Protein AF-A0A9W9ZRU4-F1 (afdb_monomer_lite)

pLDDT: mean 76.17, std 22.7, range [24.12, 96.88]

InterPro domains:
  IPR000421 Coagulation factor 5/8, C-terminal domain [PF00754] (48-131)
  IPR000421 Coagulation factor 5/8, C-terminal domain [PS50022] (30-138)
  IPR008979 Galactose-binding-like domain superfamily [SSF49785] (34-132)

Foldseek 3Di:
DDQQFWKKKKWDFDDDDDDDDDDDDDDDDPPDDDLCLAVCPQPLVQKDKPAFCDPLQGRNLCRPPQPDDPSRWNHHDGNDPDPPIIMMGGSSDDDDDPDDDGDATPPDPGGGHKTWMWIDRNVPDIDTDDDPNHGDID

Radius of gyration: 16.08 Å; chains: 1; bounding box: 38×48×45 Å

Structure (mmCIF, N/CA/C/O backbone):
data_AF-A0A9W9ZRU4-F1
#
_entry.id   AF-A0A9W9ZRU4-F1
#
loop_
_atom_site.group_PDB
_atom_site.id
_atom_site.type_symbol
_atom_site.label_atom_id
_atom_site.label_alt_id
_atom_site.label_comp_id
_atom_site.label_asym_id
_atom_site.label_entity_id
_atom_site.label_seq_id
_atom_site.pdbx_PDB_ins_code
_atom_site.Cartn_x
_atom_site.Cartn_y
_atom_site.Cartn_z
_atom_site.occupancy
_atom_site.B_iso_or_equiv
_atom_site.auth_seq_id
_atom_site.auth_comp_id
_atom_sit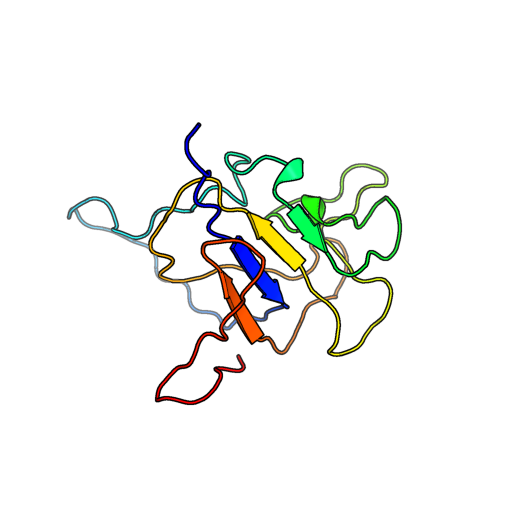e.auth_asym_id
_atom_site.auth_atom_id
_atom_site.pdbx_PDB_model_num
ATOM 1 N N . MET A 1 1 ? -25.263 17.864 5.191 1.00 31.12 1 MET A N 1
ATOM 2 C CA . MET A 1 1 ? -24.059 17.421 4.451 1.00 31.12 1 MET A CA 1
ATOM 3 C C . MET A 1 1 ? -23.265 16.503 5.380 1.00 31.12 1 MET A C 1
ATOM 5 O O . MET A 1 1 ? -22.707 16.985 6.352 1.00 31.12 1 MET A O 1
ATOM 9 N N . VAL A 1 2 ? -23.346 15.179 5.206 1.00 27.00 2 VAL A N 1
ATOM 10 C CA . VAL A 1 2 ? -22.783 14.201 6.165 1.00 27.00 2 VAL A CA 1
ATOM 11 C C . VAL A 1 2 ? -21.309 13.935 5.828 1.00 27.00 2 VAL A C 1
ATOM 13 O O . VAL A 1 2 ? -21.025 13.607 4.672 1.00 27.00 2 VAL A O 1
ATOM 16 N N . PRO A 1 3 ? -20.361 14.040 6.778 1.00 29.84 3 PRO A N 1
ATOM 17 C CA . PRO A 1 3 ? -18.969 13.695 6.518 1.00 29.84 3 PRO A CA 1
ATOM 18 C C . PRO A 1 3 ? -18.858 12.177 6.324 1.00 29.84 3 PRO A C 1
ATOM 20 O O . PRO A 1 3 ? -19.138 11.391 7.231 1.00 29.84 3 PRO A O 1
ATOM 23 N N . ARG A 1 4 ? -18.482 11.753 5.111 1.00 29.67 4 ARG A N 1
ATOM 24 C CA . ARG A 1 4 ? -18.282 10.338 4.772 1.00 29.67 4 ARG A CA 1
ATOM 25 C C . ARG A 1 4 ? -17.166 9.767 5.647 1.00 29.67 4 ARG A C 1
ATOM 27 O O . ARG A 1 4 ? -16.018 10.194 5.565 1.00 29.67 4 ARG A O 1
ATOM 34 N N . SER A 1 5 ? -17.517 8.799 6.482 1.00 28.73 5 SER A N 1
ATOM 35 C CA . SER A 1 5 ? -16.597 8.058 7.342 1.00 28.73 5 SER A CA 1
ATOM 36 C C . SER A 1 5 ? -15.718 7.150 6.473 1.00 28.73 5 SER A C 1
ATOM 38 O O . SER A 1 5 ? -16.116 6.043 6.116 1.00 28.73 5 SER A O 1
ATOM 40 N N . GLN A 1 6 ? -14.546 7.638 6.070 1.00 31.95 6 GLN A N 1
ATOM 41 C CA . GLN A 1 6 ? -13.581 6.872 5.281 1.00 31.95 6 GLN A CA 1
ATOM 42 C C . GLN A 1 6 ? -12.735 5.999 6.210 1.00 31.95 6 GLN A C 1
ATOM 44 O O . GLN A 1 6 ? -11.758 6.462 6.803 1.00 31.95 6 GLN A O 1
ATOM 49 N N . CYS A 1 7 ? -13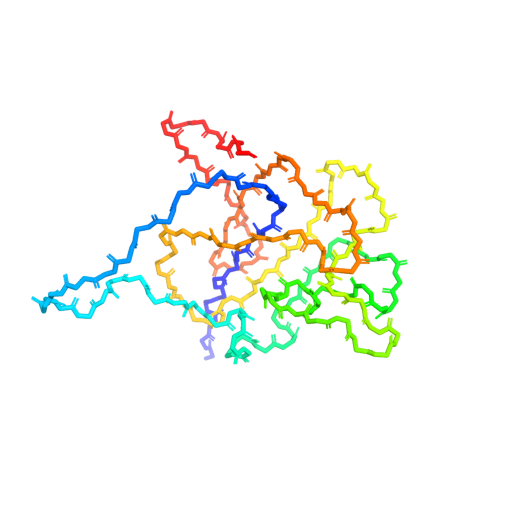.088 4.719 6.337 1.00 24.12 7 CYS A N 1
ATOM 50 C CA . CYS A 1 7 ? -12.149 3.751 6.890 1.00 24.12 7 CYS A CA 1
ATOM 51 C C . CYS A 1 7 ? -11.021 3.517 5.872 1.00 24.12 7 CYS A C 1
ATOM 53 O O . CYS A 1 7 ? -11.264 3.032 4.772 1.00 24.12 7 CYS A O 1
ATOM 55 N N . LYS A 1 8 ? -9.786 3.861 6.244 1.00 32.53 8 LYS A N 1
ATOM 56 C CA . LYS A 1 8 ? -8.574 3.661 5.439 1.00 32.53 8 LYS A CA 1
ATOM 57 C C . LYS A 1 8 ? -7.699 2.606 6.113 1.00 32.53 8 LYS A C 1
ATOM 59 O O . LYS A 1 8 ? -7.409 2.721 7.306 1.00 32.53 8 LYS A O 1
ATOM 64 N N . LEU A 1 9 ? -7.304 1.583 5.360 1.00 30.81 9 LEU A N 1
ATOM 65 C CA . LEU A 1 9 ? -6.383 0.529 5.777 1.00 30.81 9 LEU A CA 1
ATOM 66 C C . LEU A 1 9 ? -5.063 0.727 5.030 1.00 30.81 9 LEU A C 1
ATOM 68 O O . LEU A 1 9 ? -5.028 0.716 3.805 1.00 30.81 9 LEU A O 1
ATOM 72 N N . GLU A 1 10 ? -3.975 0.928 5.758 1.00 33.97 10 GLU A N 1
ATOM 73 C CA . GLU A 1 10 ? -2.647 1.104 5.178 1.00 33.97 10 GLU A CA 1
ATOM 74 C C . GLU A 1 10 ? -1.891 -0.227 5.277 1.00 33.97 10 GLU A C 1
ATOM 76 O O . GLU A 1 10 ? -1.598 -0.710 6.373 1.00 33.97 10 GLU A O 1
ATOM 81 N N . ILE A 1 11 ? -1.633 -0.856 4.128 1.00 36.22 11 ILE A N 1
ATOM 82 C CA . ILE A 1 11 ? -0.918 -2.129 4.023 1.00 36.22 11 ILE A CA 1
ATOM 83 C C . ILE A 1 11 ? 0.515 -1.815 3.624 1.00 36.22 11 ILE A C 1
ATOM 85 O O . ILE A 1 11 ? 0.825 -1.633 2.452 1.00 36.22 11 ILE A O 1
ATOM 89 N N . ARG A 1 12 ? 1.424 -1.779 4.593 1.00 37.09 12 ARG A N 1
ATOM 90 C CA . ARG A 1 12 ? 2.853 -1.731 4.296 1.00 37.09 12 ARG A CA 1
ATOM 91 C C . ARG A 1 12 ? 3.426 -3.137 4.438 1.00 37.09 12 ARG A C 1
ATOM 93 O O . ARG A 1 12 ? 3.976 -3.377 5.496 1.00 37.09 12 ARG A O 1
ATOM 100 N N . SER A 1 13 ? 3.288 -3.978 3.387 1.00 34.53 13 SER A N 1
ATOM 101 C CA . SER A 1 13 ? 4.218 -5.072 2.969 1.00 34.53 13 SER A CA 1
ATOM 102 C C . SER A 1 13 ? 4.021 -6.518 3.627 1.00 34.53 13 SER A C 1
ATOM 104 O O . SER A 1 13 ? 3.383 -6.535 4.651 1.00 34.53 13 SER A O 1
ATOM 106 N N . ILE A 1 14 ? 4.377 -7.729 3.066 1.00 39.94 14 ILE A N 1
ATOM 107 C CA . ILE A 1 14 ? 4.216 -9.161 3.603 1.00 39.94 14 ILE A CA 1
ATOM 108 C C . ILE A 1 14 ? 5.088 -10.338 3.059 1.00 39.94 14 ILE A C 1
ATOM 110 O O . ILE A 1 14 ? 5.304 -10.342 1.847 1.00 39.94 14 ILE A O 1
ATOM 114 N N . GLU A 1 15 ? 5.287 -11.428 3.879 1.00 32.34 15 GLU A N 1
ATOM 115 C CA . GLU A 1 15 ? 5.428 -12.881 3.471 1.00 32.34 15 GLU A CA 1
ATOM 116 C C . GLU A 1 15 ? 4.696 -14.027 4.295 1.00 32.34 15 GLU A C 1
ATOM 118 O O . GLU A 1 15 ? 4.106 -13.785 5.358 1.00 32.34 15 GLU A O 1
ATOM 123 N N . ILE A 1 16 ? 4.695 -15.285 3.761 1.00 32.78 16 ILE A N 1
ATOM 124 C CA . ILE A 1 16 ? 3.818 -16.487 4.003 1.00 32.78 16 ILE A CA 1
ATOM 125 C C . ILE A 1 16 ? 4.586 -17.748 4.506 1.00 32.78 16 ILE A C 1
ATOM 127 O O . ILE A 1 16 ? 5.730 -17.953 4.127 1.00 32.78 16 ILE A O 1
ATOM 131 N N . GLY A 1 17 ? 3.919 -18.647 5.260 1.00 30.30 17 GLY A N 1
ATOM 132 C CA . GLY A 1 17 ? 4.314 -20.057 5.484 1.00 30.30 17 GLY A CA 1
ATOM 133 C C . GLY A 1 17 ? 3.177 -21.038 5.121 1.00 30.30 17 GLY A C 1
ATOM 134 O O . GLY A 1 17 ? 2.005 -20.706 5.300 1.00 30.30 17 GLY A O 1
ATOM 135 N N . GLN A 1 18 ? 3.520 -22.200 4.555 1.00 37.09 18 GLN A N 1
ATOM 136 C CA . GLN A 1 18 ? 2.608 -23.183 3.943 1.00 37.09 18 GLN A CA 1
ATOM 137 C C . GLN A 1 18 ? 1.898 -24.098 4.964 1.00 37.09 18 GLN A C 1
ATOM 139 O O . GLN A 1 18 ? 2.508 -24.496 5.951 1.00 37.09 18 GLN A O 1
ATOM 144 N N . ASN A 1 19 ? 0.638 -24.467 4.686 1.00 35.66 19 ASN A N 1
ATOM 145 C CA . ASN A 1 19 ? 0.097 -25.835 4.807 1.00 35.66 19 ASN A CA 1
ATOM 146 C C . ASN A 1 19 ? -1.330 -25.890 4.227 1.00 35.66 19 ASN A C 1
ATOM 148 O O . ASN A 1 19 ? -2.187 -25.077 4.574 1.00 35.66 19 ASN A O 1
ATOM 152 N N . LEU A 1 20 ? -1.559 -26.834 3.311 1.00 36.16 20 LEU A N 1
ATOM 153 C CA . LEU A 1 20 ? -2.816 -27.053 2.594 1.00 36.16 20 LEU A CA 1
ATOM 154 C C . LEU A 1 20 ? -3.625 -28.142 3.323 1.00 36.16 20 LEU A C 1
ATOM 156 O O . LEU A 1 20 ? -3.105 -29.233 3.534 1.00 36.16 20 LEU A O 1
ATOM 160 N N . ILE A 1 21 ? -4.885 -27.879 3.682 1.00 34.59 21 ILE A N 1
ATOM 161 C CA . ILE A 1 21 ? -5.860 -28.915 4.071 1.00 34.59 21 ILE A CA 1
ATOM 162 C C . ILE A 1 21 ? -7.152 -28.634 3.297 1.00 34.59 21 ILE A C 1
ATOM 164 O O . ILE A 1 21 ? -7.691 -27.528 3.368 1.00 34.59 21 ILE A O 1
ATOM 168 N N . THR A 1 22 ? -7.619 -29.615 2.522 1.00 31.23 22 THR A N 1
ATOM 169 C CA . THR A 1 22 ? -8.875 -29.579 1.761 1.00 31.23 22 THR A CA 1
ATOM 170 C C . THR A 1 22 ? -10.092 -29.875 2.647 1.00 31.23 22 THR A C 1
ATOM 172 O O . THR A 1 22 ? -10.037 -30.654 3.594 1.00 31.23 22 THR A O 1
ATOM 175 N N . TYR A 1 23 ? -11.190 -29.192 2.322 1.00 41.12 23 TYR A N 1
ATOM 176 C CA . TYR A 1 23 ? -12.441 -29.055 3.072 1.00 41.12 23 TYR A CA 1
ATOM 177 C C . TYR A 1 23 ? -13.399 -30.242 2.909 1.00 41.12 23 TYR A C 1
ATOM 179 O O . TYR A 1 23 ? -13.532 -30.733 1.795 1.00 41.12 23 TYR A O 1
ATOM 187 N N . THR A 1 24 ? -14.200 -30.551 3.940 1.00 39.03 24 THR A N 1
ATOM 188 C CA . THR A 1 24 ? -15.647 -30.836 3.795 1.00 39.03 24 THR A CA 1
ATOM 189 C C . THR A 1 24 ? -16.423 -30.507 5.085 1.00 39.03 24 THR A C 1
ATOM 191 O O . THR A 1 24 ? -15.853 -30.459 6.171 1.00 39.03 24 THR A O 1
ATOM 194 N N . CYS A 1 25 ? -17.743 -30.357 4.918 1.00 31.59 25 CYS A N 1
ATOM 195 C CA . CYS A 1 25 ? -18.831 -30.442 5.901 1.00 31.59 25 CYS A CA 1
ATOM 196 C C . CYS A 1 25 ? -19.509 -29.117 6.318 1.00 31.59 25 CYS A C 1
ATOM 198 O O . CYS A 1 25 ? -18.890 -28.145 6.742 1.00 31.59 25 CYS A O 1
ATOM 200 N N . SER A 1 26 ? -20.829 -29.118 6.132 1.00 65.44 26 SER A N 1
ATOM 201 C CA . SER A 1 26 ? -21.833 -28.064 6.312 1.00 65.44 26 SER A CA 1
ATOM 202 C C . SER A 1 26 ? -21.784 -27.360 7.672 1.00 65.44 26 SER A C 1
ATOM 204 O O . SER A 1 26 ? -21.964 -28.055 8.661 1.00 65.44 26 SER A O 1
ATOM 206 N N . LEU A 1 27 ? -21.623 -26.022 7.716 1.00 43.09 27 LEU A N 1
ATOM 207 C CA . LEU A 1 27 ? -21.934 -25.078 8.823 1.00 43.09 27 LEU A CA 1
ATOM 208 C C . LEU A 1 27 ? -21.699 -23.605 8.329 1.00 43.09 27 LEU A C 1
ATOM 210 O O . LEU A 1 27 ? -21.134 -23.428 7.250 1.00 43.09 27 LEU A O 1
ATOM 214 N N . PRO A 1 28 ? -22.210 -22.547 9.008 1.00 49.31 28 PRO A N 1
ATOM 215 C CA . PRO A 1 28 ? -22.733 -21.307 8.410 1.00 49.31 28 PRO A CA 1
ATOM 216 C C . PRO A 1 28 ? -21.665 -20.437 7.735 1.00 49.31 28 PRO A C 1
ATOM 218 O O . PRO A 1 28 ? -20.501 -20.461 8.130 1.00 49.31 28 PRO A O 1
ATOM 221 N N . VAL A 1 29 ? -22.101 -19.646 6.742 1.00 49.16 29 VAL A N 1
ATOM 222 C CA . VAL A 1 29 ? -21.314 -18.683 5.942 1.00 49.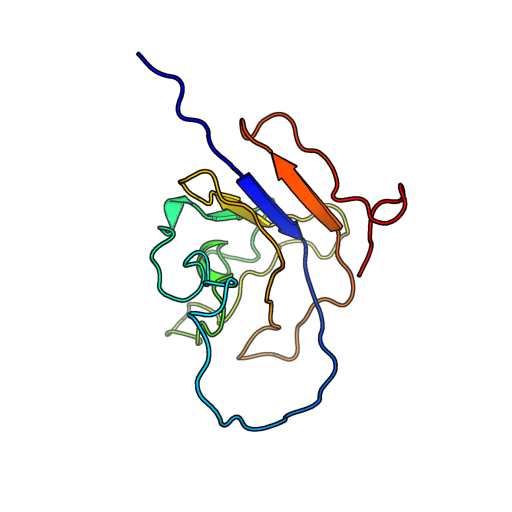16 29 VAL A CA 1
ATOM 223 C C . VAL A 1 29 ? -20.083 -18.181 6.711 1.00 49.16 29 VAL A C 1
ATOM 225 O O . VAL A 1 29 ? -20.248 -17.567 7.771 1.00 49.16 29 VAL A O 1
ATOM 228 N N . PRO A 1 30 ? -18.849 -18.414 6.224 1.00 51.78 30 PRO A N 1
ATOM 229 C CA . PRO A 1 30 ? -17.662 -18.039 6.973 1.00 51.78 30 PRO A CA 1
ATOM 230 C C . PRO A 1 30 ? -17.685 -16.533 7.245 1.00 51.78 30 PRO A C 1
ATOM 232 O O . PRO A 1 30 ? -17.791 -15.714 6.334 1.00 51.78 30 PRO A O 1
ATOM 235 N N . SER A 1 31 ? -17.530 -16.160 8.516 1.00 58.16 31 SER A N 1
ATOM 236 C CA . SER A 1 31 ? -17.509 -14.776 9.025 1.00 58.16 31 SER A CA 1
ATOM 237 C C . SER A 1 31 ? -16.318 -13.934 8.531 1.00 58.16 31 SER A C 1
ATOM 239 O O . SER A 1 31 ? -16.005 -12.879 9.085 1.00 58.16 31 SER A O 1
ATOM 241 N N . ARG A 1 32 ? -15.626 -14.402 7.488 1.00 68.06 32 ARG A N 1
ATOM 242 C CA . ARG A 1 32 ? -14.423 -13.822 6.897 1.00 68.06 32 ARG A CA 1
ATOM 243 C C . ARG A 1 32 ? -14.629 -13.673 5.394 1.00 68.06 32 ARG A C 1
ATOM 245 O O . ARG A 1 32 ? -14.158 -14.485 4.606 1.00 68.06 32 ARG A O 1
ATOM 252 N N . LEU A 1 33 ? -15.350 -12.626 5.011 1.00 83.69 33 LEU A N 1
ATOM 253 C CA . LEU A 1 33 ? -15.526 -12.252 3.611 1.00 83.69 33 LEU A CA 1
ATOM 254 C C . LEU A 1 33 ? -14.395 -11.324 3.165 1.00 83.69 33 LEU A C 1
ATOM 256 O O . LEU A 1 33 ? -14.003 -10.408 3.894 1.00 83.69 33 LEU A O 1
ATOM 260 N N . ALA A 1 34 ? -13.890 -11.539 1.948 1.00 86.50 34 ALA A N 1
ATOM 261 C CA . ALA A 1 34 ? -12.950 -10.616 1.329 1.00 86.50 34 ALA A CA 1
ATOM 262 C C . ALA A 1 34 ? -13.609 -9.238 1.161 1.00 86.50 34 ALA A C 1
ATOM 264 O O . ALA A 1 34 ? -14.759 -9.134 0.728 1.00 86.50 34 ALA A O 1
ATOM 265 N N . LEU A 1 35 ? -12.865 -8.172 1.469 1.00 88.06 35 LEU A N 1
ATOM 266 C CA . LEU A 1 35 ? -13.352 -6.788 1.362 1.00 88.06 35 LEU A CA 1
ATOM 267 C C . LEU A 1 35 ? -13.301 -6.226 -0.067 1.00 88.06 35 LEU A C 1
ATOM 269 O O . LEU A 1 35 ? -13.690 -5.086 -0.287 1.00 88.06 35 LEU A O 1
ATOM 273 N N . GLY A 1 36 ? -12.846 -7.026 -1.033 1.00 90.38 36 GLY A N 1
ATOM 274 C CA . GLY A 1 36 ? -12.941 -6.691 -2.451 1.00 90.38 36 GLY A CA 1
ATOM 275 C C . GLY A 1 36 ? -11.715 -6.024 -3.072 1.00 90.38 36 GLY A C 1
ATOM 276 O O . GLY A 1 36 ? -11.816 -5.295 -4.059 1.00 90.38 36 GLY A O 1
ATOM 277 N N . VAL A 1 37 ? -10.537 -6.261 -2.487 1.00 91.81 37 VAL A N 1
ATOM 278 C CA . VAL A 1 37 ? -9.252 -5.869 -3.088 1.00 91.81 37 VAL A CA 1
ATOM 279 C C . VAL A 1 37 ? -9.005 -6.650 -4.385 1.00 91.81 37 VAL A C 1
ATOM 281 O O . VAL A 1 37 ? -8.672 -6.047 -5.400 1.00 91.81 37 VAL A O 1
ATOM 284 N N . GLU A 1 38 ? -9.190 -7.969 -4.368 1.00 92.38 38 GLU A N 1
ATOM 285 C CA . GLU A 1 38 ? -8.953 -8.858 -5.515 1.00 92.38 38 GLU A CA 1
ATOM 286 C C . GLU A 1 38 ? -10.031 -8.716 -6.600 1.00 92.38 38 GLU A C 1
ATOM 288 O O . GLU A 1 38 ? -9.726 -8.416 -7.752 1.00 92.38 38 GLU A O 1
ATOM 293 N N . ASP A 1 39 ? -11.303 -8.830 -6.210 1.00 91.50 39 ASP A N 1
ATOM 294 C CA . ASP A 1 39 ? -12.465 -8.862 -7.114 1.00 91.50 39 ASP A CA 1
ATOM 295 C C . ASP A 1 39 ? -12.918 -7.489 -7.648 1.00 91.50 39 ASP A C 1
ATOM 297 O O . ASP A 1 39 ? -13.957 -7.377 -8.296 1.00 91.50 39 ASP A O 1
ATOM 301 N N . ARG A 1 40 ? -12.136 -6.434 -7.387 1.00 93.12 40 ARG A N 1
ATOM 302 C CA . ARG A 1 40 ? -12.376 -5.055 -7.845 1.00 93.12 40 ARG A CA 1
ATOM 303 C C . ARG A 1 40 ? -13.599 -4.339 -7.267 1.00 93.12 40 ARG A C 1
ATOM 305 O O . ARG A 1 40 ? -13.895 -3.237 -7.727 1.00 93.12 40 ARG A O 1
ATOM 312 N N . ARG A 1 41 ? -14.253 -4.854 -6.218 1.00 93.00 41 ARG A N 1
ATOM 313 C CA . ARG A 1 41 ? -15.284 -4.075 -5.498 1.00 93.00 41 ARG A CA 1
ATOM 314 C C . ARG A 1 41 ? -14.718 -2.814 -4.838 1.00 93.00 41 ARG A C 1
ATOM 316 O O . ARG A 1 41 ? -15.428 -1.818 -4.733 1.00 93.00 41 ARG A O 1
ATOM 323 N N . ILE A 1 42 ? -13.444 -2.823 -4.436 1.00 91.31 42 ILE A N 1
ATOM 324 C CA . ILE A 1 42 ? -12.718 -1.586 -4.116 1.00 91.31 42 ILE A CA 1
ATOM 325 C C . ILE A 1 42 ? -12.243 -0.969 -5.438 1.00 91.31 42 ILE A C 1
ATOM 327 O O . ILE A 1 42 ? -11.470 -1.627 -6.141 1.00 91.31 42 ILE A O 1
ATOM 331 N N . PRO A 1 43 ? -12.650 0.264 -5.792 1.00 93.31 43 PRO A N 1
ATOM 332 C CA . PRO A 1 43 ? -12.277 0.899 -7.055 1.00 93.31 43 PRO A CA 1
ATOM 333 C C . PRO A 1 43 ? -10.792 1.280 -7.089 1.00 93.31 43 PRO A C 1
ATOM 335 O O . PRO A 1 43 ? -10.165 1.468 -6.050 1.00 93.31 43 PRO A O 1
ATOM 338 N N . ASP A 1 44 ? -10.228 1.454 -8.287 1.00 94.56 44 ASP A N 1
ATOM 339 C CA . ASP A 1 44 ? -8.810 1.819 -8.461 1.00 94.56 44 ASP A CA 1
ATOM 340 C C . ASP A 1 44 ? -8.436 3.130 -7.749 1.00 94.56 44 ASP A C 1
ATOM 342 O O . ASP A 1 44 ? -7.335 3.243 -7.215 1.00 94.56 44 ASP A O 1
ATOM 346 N N . GLY A 1 45 ? -9.364 4.092 -7.680 1.00 94.44 45 GLY A N 1
ATOM 347 C CA . GLY A 1 45 ? -9.178 5.349 -6.944 1.00 94.44 45 GLY A CA 1
ATOM 348 C C . GLY A 1 45 ? -9.094 5.188 -5.421 1.00 94.44 45 GLY A C 1
ATOM 349 O O . GLY A 1 45 ? -8.694 6.121 -4.736 1.00 94.44 45 GLY A O 1
ATOM 350 N N . GLY A 1 46 ? -9.437 4.013 -4.884 1.00 91.81 46 GLY A N 1
ATOM 351 C CA . GLY A 1 46 ? -9.262 3.681 -3.470 1.00 91.81 46 GLY A CA 1
ATOM 352 C C . GLY A 1 46 ? -7.826 3.298 -3.102 1.00 91.81 46 GLY A C 1
ATOM 353 O O . GLY A 1 46 ? -7.548 3.089 -1.927 1.00 91.81 46 GLY A O 1
ATOM 354 N N . PHE A 1 47 ? -6.912 3.198 -4.070 1.00 95.00 47 PHE A N 1
ATOM 355 C CA . PHE A 1 47 ? -5.518 2.829 -3.834 1.00 95.00 47 PHE A CA 1
ATOM 356 C C . PHE A 1 47 ? -4.615 4.059 -3.929 1.00 95.00 47 PHE A C 1
ATOM 358 O O . PHE A 1 47 ? -4.655 4.816 -4.896 1.00 95.00 47 PHE A O 1
ATOM 365 N N . SER A 1 48 ? -3.753 4.249 -2.939 1.00 94.50 48 SER A N 1
ATOM 366 C CA . SER A 1 48 ? -2.747 5.315 -2.902 1.00 94.50 48 SER A CA 1
ATOM 367 C C . SER A 1 48 ? -1.437 4.769 -2.353 1.00 94.50 48 SER A C 1
ATOM 369 O O . SER A 1 48 ? -1.436 3.759 -1.662 1.00 94.50 48 SER A O 1
ATOM 371 N N . ALA A 1 49 ? -0.311 5.404 -2.652 1.00 94.75 49 ALA A N 1
ATOM 372 C CA . ALA A 1 49 ? 0.987 4.985 -2.131 1.00 94.75 49 ALA A CA 1
ATOM 373 C C . ALA A 1 49 ? 1.907 6.188 -1.930 1.00 94.75 49 ALA A C 1
ATOM 375 O O . ALA A 1 49 ? 1.711 7.222 -2.566 1.00 94.75 49 ALA A O 1
ATOM 376 N N . SER A 1 50 ? 2.945 6.031 -1.105 1.00 94.81 50 SER A N 1
ATOM 377 C CA . SER A 1 50 ? 4.018 7.031 -0.974 1.00 94.81 50 SER A CA 1
ATOM 378 C C . SER A 1 50 ? 4.717 7.300 -2.297 1.00 94.81 50 SER A C 1
ATOM 380 O O . SER A 1 50 ? 5.105 8.426 -2.590 1.00 94.81 50 SER A O 1
ATOM 382 N N . SER A 1 51 ? 4.965 6.234 -3.053 1.00 93.69 51 SER A N 1
ATOM 383 C CA . SER A 1 51 ? 5.677 6.266 -4.318 1.00 93.69 51 SER A CA 1
ATOM 384 C C . SER A 1 51 ? 5.395 4.997 -5.115 1.00 93.69 51 SER A C 1
ATOM 386 O O . SER A 1 51 ? 4.870 4.011 -4.591 1.00 93.69 51 SER A O 1
ATOM 388 N N . PHE A 1 52 ? 5.770 5.009 -6.386 1.00 96.50 52 PHE A N 1
ATOM 389 C CA . PHE A 1 52 ? 5.783 3.831 -7.240 1.00 96.50 52 PHE A CA 1
ATOM 390 C C . PHE A 1 52 ? 6.947 3.930 -8.232 1.00 96.50 52 PHE A C 1
ATOM 392 O O . PHE A 1 52 ? 7.327 5.036 -8.619 1.00 96.50 52 PHE A O 1
ATOM 399 N N . TRP A 1 53 ? 7.531 2.789 -8.603 1.00 94.12 53 TRP A N 1
ATOM 400 C CA . TRP A 1 53 ? 8.721 2.702 -9.458 1.00 94.12 53 TRP A CA 1
ATOM 401 C C . TRP A 1 53 ? 8.544 3.445 -10.786 1.00 94.12 53 TRP A C 1
ATOM 403 O O . TRP A 1 53 ? 9.353 4.297 -11.148 1.00 94.12 53 TRP A O 1
ATOM 413 N N . ASP A 1 54 ? 7.443 3.159 -11.476 1.00 96.12 54 ASP A N 1
ATOM 414 C CA . ASP A 1 54 ? 7.001 3.843 -12.685 1.00 96.12 54 ASP A CA 1
ATOM 415 C C . ASP A 1 54 ? 5.474 3.695 -12.847 1.00 96.12 54 ASP A C 1
ATOM 417 O O . ASP A 1 54 ? 4.796 3.041 -12.046 1.00 96.12 54 ASP A O 1
ATOM 421 N N . ARG A 1 55 ? 4.917 4.247 -13.931 1.00 96.88 55 ARG A N 1
ATOM 422 C CA . ARG A 1 55 ? 3.477 4.152 -14.238 1.00 96.88 55 ARG A CA 1
ATOM 423 C C . ARG A 1 55 ? 2.927 2.718 -14.315 1.00 96.88 55 ARG A C 1
ATOM 425 O O . ARG A 1 55 ? 1.715 2.534 -14.233 1.00 96.88 55 ARG A O 1
ATOM 432 N N . ASN A 1 56 ? 3.787 1.717 -14.497 1.00 96.81 56 ASN A N 1
ATOM 433 C CA . ASN A 1 56 ? 3.403 0.316 -14.628 1.00 96.81 56 ASN A CA 1
ATOM 434 C C . ASN A 1 56 ? 3.274 -0.400 -13.275 1.00 96.81 56 ASN A C 1
ATOM 436 O O . ASN A 1 56 ? 2.609 -1.431 -13.221 1.00 96.81 56 ASN A O 1
ATOM 440 N N . HIS A 1 57 ? 3.848 0.171 -12.208 1.00 95.12 57 HIS A N 1
ATOM 441 C CA . HIS A 1 57 ? 3.864 -0.354 -10.834 1.00 95.12 57 HIS A CA 1
ATOM 442 C C . HIS A 1 57 ? 2.960 0.450 -9.888 1.00 95.12 57 HIS A C 1
ATOM 444 O O . HIS A 1 57 ? 3.192 0.489 -8.680 1.00 95.12 57 HIS A O 1
ATOM 450 N N . GLY A 1 58 ? 1.965 1.159 -10.426 1.00 96.69 58 GLY A N 1
ATOM 451 C CA . GLY A 1 58 ? 1.092 2.031 -9.640 1.00 96.69 58 GLY A CA 1
ATOM 452 C C . GLY A 1 58 ? 0.324 1.290 -8.530 1.00 96.69 58 GLY A C 1
ATOM 453 O O . GLY A 1 58 ? 0.161 0.072 -8.587 1.00 96.69 58 GLY A O 1
ATOM 454 N N . PRO A 1 59 ? -0.221 2.008 -7.535 1.00 95.75 59 PRO A N 1
ATOM 455 C CA . PRO A 1 59 ? -0.819 1.417 -6.331 1.00 95.75 59 PRO A CA 1
ATOM 456 C C . PRO A 1 59 ? -2.012 0.491 -6.617 1.00 95.75 59 PRO A C 1
ATOM 458 O O . PRO A 1 59 ? -2.195 -0.514 -5.937 1.00 95.75 59 PRO A O 1
ATOM 461 N N . LYS A 1 60 ? -2.773 0.743 -7.690 1.00 96.00 60 LYS A N 1
ATOM 462 C CA . LYS A 1 60 ? -3.843 -0.155 -8.163 1.00 96.00 60 LYS A CA 1
ATOM 463 C C . LYS A 1 60 ? -3.359 -1.551 -8.575 1.00 96.00 60 LYS A C 1
ATOM 465 O O . LYS A 1 60 ? -4.166 -2.464 -8.726 1.00 96.00 60 LYS A O 1
ATOM 470 N N . ARG A 1 61 ? -2.049 -1.725 -8.780 1.00 95.94 61 ARG A N 1
ATOM 471 C CA . ARG A 1 61 ? -1.417 -3.019 -9.049 1.00 95.94 61 ARG A CA 1
ATOM 472 C C . ARG A 1 61 ? -1.140 -3.819 -7.774 1.00 95.94 61 ARG A C 1
ATOM 474 O O . ARG A 1 61 ? -0.590 -4.900 -7.865 1.00 95.94 61 ARG A O 1
ATOM 481 N N . ALA A 1 62 ? -1.539 -3.334 -6.598 1.00 94.94 62 ALA A N 1
ATOM 482 C CA . ALA A 1 62 ? -1.404 -4.056 -5.333 1.00 94.94 62 ALA A CA 1
ATOM 483 C C . ALA A 1 62 ? -2.528 -5.072 -5.051 1.00 94.94 62 ALA A C 1
ATOM 485 O O . ALA A 1 62 ? -2.612 -5.609 -3.946 1.00 94.94 62 ALA A O 1
ATOM 486 N N . ARG A 1 63 ? -3.437 -5.298 -6.006 1.00 95.25 63 ARG A N 1
ATOM 487 C CA . ARG A 1 63 ? -4.509 -6.285 -5.845 1.00 95.25 63 ARG A CA 1
ATOM 488 C C . ARG A 1 63 ? -3.922 -7.692 -5.778 1.00 95.25 63 ARG A C 1
ATOM 490 O O . ARG A 1 63 ? -2.956 -7.989 -6.475 1.00 95.25 63 ARG A O 1
ATOM 497 N N . LEU A 1 64 ? -4.533 -8.551 -4.966 1.00 92.50 64 LEU A N 1
ATOM 498 C CA . LEU A 1 64 ? -4.160 -9.962 -4.919 1.00 92.50 64 LEU A CA 1
ATOM 499 C C . LEU A 1 64 ? -4.375 -10.604 -6.297 1.00 92.50 64 LEU A C 1
ATOM 501 O O . LEU A 1 64 ? -5.285 -10.207 -7.025 1.00 92.50 64 LEU A O 1
ATOM 505 N N . ASN A 1 65 ? -3.522 -11.566 -6.644 1.00 91.94 65 ASN A N 1
ATOM 506 C CA . ASN A 1 65 ? -3.578 -12.365 -7.868 1.00 91.94 65 ASN A CA 1
ATOM 507 C C . ASN A 1 65 ? -3.616 -11.553 -9.169 1.00 91.94 65 ASN A C 1
ATOM 509 O O . ASN A 1 65 ? -4.114 -12.025 -10.189 1.00 91.94 65 ASN A O 1
ATOM 513 N N . ILE A 1 66 ? -3.078 -10.331 -9.166 1.00 91.75 66 ILE A N 1
ATOM 514 C CA . ILE A 1 66 ? -3.052 -9.499 -10.365 1.00 91.75 66 ILE A CA 1
ATOM 515 C C . ILE A 1 66 ? -1.902 -9.915 -11.301 1.00 91.75 66 ILE A C 1
ATOM 517 O O . ILE A 1 66 ? -0.731 -9.768 -10.952 1.00 91.75 66 ILE A O 1
ATOM 521 N N . PRO A 1 67 ? -2.189 -10.411 -12.518 1.00 92.50 67 PRO A N 1
ATOM 522 C CA . PRO A 1 67 ? -1.141 -10.854 -13.430 1.00 92.50 67 PRO A CA 1
ATOM 523 C C . PRO A 1 67 ? -0.528 -9.667 -14.172 1.00 92.50 67 PRO A C 1
ATOM 525 O O . PRO A 1 67 ? -1.185 -8.636 -14.368 1.00 92.50 67 PRO A O 1
ATOM 528 N N . LYS A 1 68 ? 0.705 -9.823 -14.667 1.00 94.75 68 LYS A N 1
ATOM 529 C CA . LYS A 1 68 ? 1.288 -8.899 -15.654 1.00 94.75 68 LYS A CA 1
ATOM 530 C C . LYS A 1 68 ? 0.362 -8.757 -16.873 1.00 94.75 68 LYS A C 1
ATOM 532 O O . LYS A 1 68 ? -0.144 -9.742 -17.398 1.00 94.75 68 LYS A O 1
ATOM 537 N N . GLN A 1 69 ? 0.149 -7.524 -17.334 1.00 95.62 69 GLN A N 1
ATOM 538 C CA . GLN A 1 69 ? -0.722 -7.191 -18.469 1.00 95.62 69 GLN A CA 1
ATOM 539 C C . GLN A 1 69 ? -0.001 -6.211 -19.398 1.00 95.62 69 GLN A C 1
ATOM 541 O O . GLN A 1 69 ? 0.057 -5.007 -19.139 1.00 95.62 69 GLN A O 1
ATOM 546 N N . GLY A 1 70 ? 0.600 -6.729 -20.472 1.00 95.81 70 GLY A N 1
ATOM 547 C CA . GLY A 1 70 ? 1.465 -5.937 -21.346 1.00 95.81 70 GLY A CA 1
ATOM 548 C C . GLY A 1 70 ? 2.636 -5.335 -20.562 1.00 95.81 70 GLY A C 1
ATOM 549 O O . GLY A 1 70 ? 3.477 -6.070 -20.037 1.00 95.81 70 GLY A O 1
ATOM 550 N N . ARG A 1 71 ? 2.672 -3.998 -20.473 1.00 96.19 71 ARG A N 1
ATOM 551 C CA . ARG A 1 71 ? 3.671 -3.251 -19.687 1.00 96.19 71 ARG A CA 1
ATOM 552 C C . ARG A 1 71 ? 3.337 -3.176 -18.197 1.00 96.19 71 ARG A C 1
ATOM 554 O O . ARG A 1 71 ? 4.253 -2.979 -17.412 1.00 96.19 71 ARG A O 1
ATOM 561 N N . LEU A 1 72 ? 2.068 -3.329 -17.810 1.00 96.50 72 LEU A N 1
ATOM 562 C CA . LEU A 1 72 ? 1.627 -3.261 -16.415 1.00 96.50 72 LEU A CA 1
ATOM 563 C C . LEU A 1 72 ? 2.123 -4.489 -15.650 1.00 96.50 72 LEU A C 1
ATOM 565 O O . LEU A 1 72 ? 1.872 -5.618 -16.070 1.00 96.50 72 LEU A O 1
ATOM 569 N N . THR A 1 73 ? 2.793 -4.284 -14.522 1.00 94.00 73 THR A N 1
ATOM 570 C CA . THR A 1 73 ? 3.459 -5.364 -13.777 1.00 94.00 73 THR A CA 1
ATOM 571 C C . THR A 1 73 ? 2.540 -6.007 -12.752 1.00 94.00 73 THR A C 1
ATOM 573 O O . THR A 1 73 ? 1.538 -5.414 -12.357 1.00 94.00 73 THR A O 1
ATOM 576 N N . GLY A 1 74 ? 2.821 -7.238 -12.327 1.00 92.75 74 GLY A N 1
ATOM 577 C CA . GLY A 1 74 ? 1.948 -8.000 -11.424 1.00 92.75 74 GLY A CA 1
ATOM 578 C C . GLY A 1 74 ? 1.926 -7.526 -9.965 1.00 92.75 74 GLY A C 1
ATOM 579 O O . GLY A 1 74 ? 1.542 -8.300 -9.098 1.00 92.75 74 GLY A O 1
ATOM 580 N N . ALA A 1 75 ? 2.394 -6.310 -9.664 1.00 94.75 75 ALA A N 1
ATOM 581 C CA . ALA A 1 75 ? 2.435 -5.771 -8.308 1.00 94.75 75 ALA A CA 1
ATOM 582 C C . ALA A 1 75 ? 2.555 -4.240 -8.294 1.00 94.75 75 ALA A C 1
ATOM 584 O O . ALA A 1 75 ? 3.009 -3.618 -9.258 1.00 94.75 75 ALA A O 1
ATOM 585 N N . TRP A 1 76 ? 2.221 -3.630 -7.155 1.00 96.31 76 TRP A N 1
ATOM 586 C CA . TRP A 1 76 ? 2.778 -2.328 -6.795 1.00 96.31 76 TRP A CA 1
ATOM 587 C C . TRP A 1 76 ? 4.233 -2.505 -6.349 1.00 96.31 76 TRP A C 1
ATOM 589 O O . TRP A 1 76 ? 4.585 -3.477 -5.680 1.00 96.31 76 TRP A O 1
ATOM 599 N N . SER A 1 77 ? 5.090 -1.552 -6.696 1.00 94.00 77 SER A N 1
ATOM 600 C CA . SER A 1 77 ? 6.461 -1.492 -6.189 1.00 94.00 77 SER A CA 1
ATOM 601 C C . SER A 1 77 ? 6.821 -0.047 -5.922 1.00 94.00 77 SER A C 1
ATOM 603 O O . SER A 1 77 ? 6.667 0.795 -6.806 1.00 94.00 77 SER A O 1
ATOM 605 N N . ALA A 1 78 ? 7.284 0.243 -4.709 1.00 93.38 78 ALA A N 1
ATOM 606 C CA . ALA A 1 78 ? 7.729 1.577 -4.337 1.00 93.38 78 ALA A CA 1
ATOM 607 C C . ALA A 1 78 ? 8.956 2.001 -5.157 1.00 93.38 78 ALA A C 1
ATOM 609 O O . ALA A 1 78 ? 9.730 1.171 -5.628 1.00 93.38 78 ALA A O 1
ATOM 610 N N . ARG A 1 79 ? 9.155 3.313 -5.303 1.00 92.75 79 ARG A N 1
ATOM 611 C CA . ARG A 1 79 ? 10.308 3.854 -6.035 1.00 92.75 79 ARG A CA 1
ATOM 612 C C . ARG A 1 79 ? 11.621 3.679 -5.277 1.00 92.75 79 ARG A C 1
ATOM 614 O O . ARG A 1 79 ? 12.659 3.474 -5.890 1.00 92.75 79 ARG A O 1
ATOM 621 N N . ALA A 1 80 ? 11.568 3.787 -3.952 1.00 86.69 80 ALA A N 1
ATOM 622 C CA . ALA A 1 80 ? 12.718 3.625 -3.073 1.00 86.69 80 ALA A CA 1
ATOM 623 C C . ALA A 1 80 ? 12.531 2.398 -2.178 1.00 86.69 80 ALA A C 1
ATOM 625 O O . ALA A 1 80 ? 11.440 2.175 -1.656 1.00 86.69 80 ALA A O 1
ATOM 626 N N . ASN A 1 81 ? 13.604 1.643 -1.948 1.00 85.62 81 ASN A N 1
ATOM 627 C CA . ASN A 1 81 ? 13.603 0.521 -1.016 1.00 85.62 81 ASN A CA 1
ATOM 628 C C . ASN A 1 81 ? 13.997 1.002 0.389 1.00 85.62 81 ASN A C 1
ATOM 630 O O . ASN A 1 81 ? 15.164 0.963 0.773 1.00 85.62 81 ASN A O 1
ATOM 634 N N . ASN A 1 82 ? 13.032 1.538 1.138 1.00 84.94 82 ASN A N 1
ATOM 635 C CA . ASN A 1 82 ? 13.243 1.971 2.517 1.00 84.94 82 ASN A CA 1
ATOM 636 C C . ASN A 1 82 ? 11.987 1.769 3.378 1.00 84.94 82 ASN A C 1
ATOM 638 O O . ASN A 1 82 ? 10.893 1.501 2.885 1.00 84.94 82 ASN A O 1
ATOM 642 N N . ARG A 1 83 ? 12.137 1.942 4.694 1.00 84.88 83 ARG A N 1
ATOM 643 C CA . ARG A 1 83 ? 11.064 1.705 5.677 1.00 84.88 83 ARG A CA 1
ATOM 644 C C . ARG A 1 83 ? 9.971 2.784 5.692 1.00 84.88 83 ARG A C 1
ATOM 646 O O . ARG A 1 83 ? 8.988 2.637 6.411 1.00 84.88 83 ARG A O 1
ATOM 653 N N . ALA A 1 84 ? 10.125 3.861 4.920 1.00 88.25 84 ALA A N 1
ATOM 654 C CA . ALA A 1 84 ? 9.181 4.977 4.877 1.00 88.25 84 ALA A CA 1
ATOM 655 C C . ALA A 1 84 ? 8.087 4.811 3.803 1.00 88.25 84 ALA A C 1
ATOM 657 O O . ALA A 1 84 ? 7.207 5.669 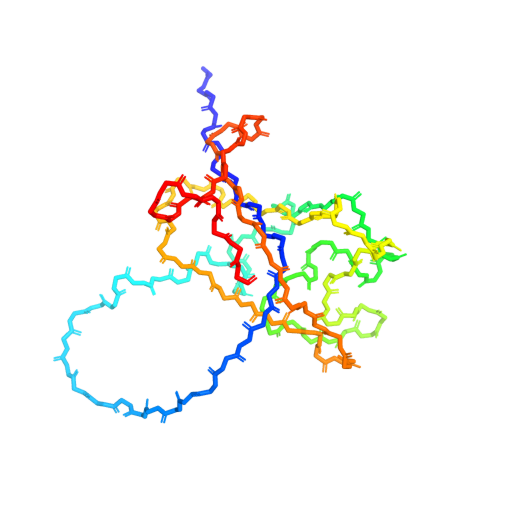3.693 1.00 88.25 84 ALA A O 1
ATOM 658 N N . GLN A 1 85 ? 8.081 3.707 3.044 1.00 92.19 85 GLN A N 1
ATOM 659 C CA . GLN A 1 85 ? 7.119 3.484 1.958 1.00 92.19 85 GLN A CA 1
ATOM 660 C C . GLN A 1 85 ? 5.772 2.940 2.428 1.00 92.19 85 GLN A C 1
ATOM 662 O O . GLN A 1 85 ? 5.734 2.099 3.325 1.00 92.19 85 GLN A O 1
ATOM 667 N N . TRP A 1 86 ? 4.678 3.401 1.817 1.00 94.31 86 TRP A N 1
ATOM 668 C CA . TRP A 1 86 ? 3.328 2.901 2.068 1.00 94.31 86 TRP A CA 1
ATOM 669 C C . TRP A 1 86 ? 2.510 2.601 0.839 1.00 94.31 86 TRP A C 1
ATOM 671 O O . TRP A 1 86 ? 2.652 3.264 -0.182 1.00 94.31 86 TRP A O 1
ATOM 681 N N . LEU A 1 87 ? 1.544 1.708 1.054 1.00 94.88 87 LEU A N 1
ATOM 682 C CA . LEU A 1 87 ? 0.333 1.562 0.274 1.00 94.88 87 LEU A CA 1
ATOM 683 C C . LEU A 1 87 ? -0.885 1.742 1.199 1.00 94.88 87 LEU A C 1
ATOM 685 O O . LEU A 1 87 ? -0.974 1.148 2.271 1.00 94.88 87 LEU A O 1
ATOM 689 N N . LEU A 1 88 ? -1.827 2.567 0.766 1.00 94.12 88 LEU A N 1
ATOM 690 C CA . LEU A 1 88 ? -3.090 2.868 1.421 1.00 94.12 88 LEU A CA 1
ATOM 691 C C . LEU A 1 88 ? -4.240 2.354 0.560 1.00 94.12 88 LEU A C 1
ATOM 693 O O . LEU A 1 88 ? -4.258 2.562 -0.652 1.00 94.12 88 LEU A O 1
ATOM 697 N N . ILE A 1 89 ? -5.207 1.720 1.215 1.00 94.56 89 ILE A N 1
ATOM 698 C CA . ILE A 1 89 ? -6.428 1.192 0.619 1.00 94.56 89 ILE A CA 1
ATOM 699 C C . ILE A 1 89 ? -7.625 1.782 1.372 1.00 94.56 89 ILE A C 1
ATOM 701 O O . ILE A 1 89 ? -7.822 1.534 2.563 1.00 94.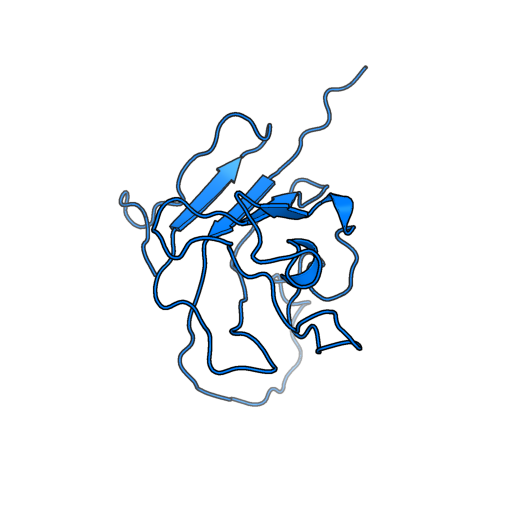56 89 ILE A O 1
ATOM 705 N N . ASP A 1 90 ? -8.433 2.573 0.677 1.00 91.44 90 ASP A N 1
ATOM 706 C CA . ASP A 1 90 ? -9.730 3.034 1.160 1.00 91.44 90 ASP A CA 1
ATOM 707 C C . ASP A 1 90 ? -10.754 1.908 0.985 1.00 91.44 90 ASP A C 1
ATOM 709 O O . ASP A 1 90 ? -11.076 1.506 -0.135 1.00 91.44 90 ASP A O 1
ATOM 713 N N . ILE A 1 91 ? -11.263 1.383 2.102 1.00 83.94 91 ILE A N 1
ATOM 714 C CA . ILE A 1 91 ? -12.227 0.278 2.080 1.00 83.94 91 ILE A CA 1
ATOM 715 C C . ILE A 1 91 ? -13.664 0.743 1.801 1.00 83.94 91 ILE A C 1
ATOM 717 O O . ILE A 1 91 ? -14.568 -0.087 1.800 1.00 83.94 91 ILE A O 1
ATOM 721 N N . THR A 1 92 ? -13.883 2.027 1.474 1.00 77.25 92 THR A N 1
ATOM 722 C CA . THR A 1 92 ? -15.134 2.706 1.052 1.00 77.25 92 THR A CA 1
ATOM 723 C C . THR A 1 92 ? -16.293 2.679 2.048 1.00 77.25 92 THR A C 1
ATOM 725 O O . THR A 1 92 ? -17.054 3.642 2.142 1.00 77.25 92 THR A O 1
ATOM 728 N N . LYS A 1 93 ? -16.433 1.597 2.812 1.00 78.88 93 LYS A N 1
ATOM 729 C CA . LYS A 1 93 ? -17.433 1.374 3.846 1.00 78.88 93 LYS A CA 1
ATOM 730 C C . LYS A 1 93 ? -16.729 0.931 5.128 1.00 78.88 93 LYS A C 1
ATOM 732 O O . LYS A 1 93 ? -15.779 0.146 5.068 1.00 78.88 93 LYS A O 1
ATOM 737 N N . PRO A 1 94 ? -17.189 1.390 6.301 1.00 79.69 94 PRO A N 1
ATOM 738 C CA . PRO A 1 94 ? -16.705 0.869 7.567 1.00 79.69 94 PRO A CA 1
ATOM 739 C C . PRO A 1 94 ? -16.892 -0.648 7.641 1.00 79.69 94 PRO A C 1
ATOM 741 O O . PRO A 1 94 ? -18.003 -1.154 7.501 1.00 79.69 94 PRO A O 1
ATOM 744 N N . ALA A 1 95 ? -15.800 -1.371 7.874 1.00 81.50 95 ALA A N 1
ATOM 745 C CA . ALA A 1 95 ? -15.813 -2.814 8.049 1.00 81.50 95 ALA A CA 1
ATOM 746 C C . ALA A 1 95 ? -14.876 -3.217 9.188 1.00 81.50 95 ALA A C 1
ATOM 748 O O . ALA A 1 95 ? -13.860 -2.565 9.450 1.00 81.50 95 ALA A O 1
ATOM 749 N N . ARG A 1 96 ? -15.207 -4.320 9.862 1.00 82.31 96 ARG A N 1
ATOM 750 C CA . ARG A 1 96 ? -14.316 -4.947 10.837 1.00 82.31 96 ARG A CA 1
ATOM 751 C C . ARG A 1 96 ? -13.296 -5.802 10.090 1.00 82.31 96 ARG A C 1
ATOM 753 O O . ARG A 1 96 ? -13.609 -6.896 9.632 1.00 82.31 96 ARG A O 1
ATOM 760 N N . VAL A 1 97 ? -12.072 -5.298 9.982 1.00 84.38 97 VAL A N 1
ATOM 761 C CA . VAL A 1 97 ? -10.950 -6.029 9.383 1.00 84.38 97 VAL A CA 1
ATOM 762 C C . VAL A 1 97 ? -10.414 -7.031 10.404 1.00 84.38 97 VAL A C 1
ATOM 764 O O . VAL A 1 97 ? -9.924 -6.642 11.461 1.00 84.38 97 VAL A O 1
ATOM 767 N N . VAL A 1 98 ? -10.528 -8.324 10.102 1.00 83.00 98 VAL A N 1
ATOM 768 C CA . VAL A 1 98 ? -10.076 -9.423 10.983 1.00 83.00 98 VAL A CA 1
ATOM 769 C C . VAL A 1 98 ? -8.781 -10.085 10.511 1.00 83.00 98 VAL A C 1
ATOM 771 O O . VAL A 1 98 ? -8.242 -10.951 11.193 1.00 83.00 98 VAL A O 1
ATOM 774 N N . GLY A 1 99 ? -8.279 -9.687 9.344 1.00 83.81 99 GLY A N 1
ATOM 775 C CA . GLY A 1 99 ? -7.065 -10.217 8.743 1.00 83.81 99 GLY A CA 1
ATOM 776 C C . GLY A 1 99 ? -6.779 -9.547 7.405 1.00 83.81 99 GLY A C 1
ATOM 777 O O . GLY A 1 99 ? -7.568 -8.734 6.923 1.00 83.81 99 GLY A O 1
ATOM 778 N N . PHE A 1 100 ? -5.640 -9.891 6.819 1.00 84.56 100 PHE A N 1
ATOM 779 C CA . PHE A 1 100 ? -5.193 -9.388 5.527 1.00 84.56 100 PHE A CA 1
ATOM 780 C C . PHE A 1 100 ? -4.415 -10.489 4.798 1.00 84.56 100 PHE A C 1
ATOM 782 O O . PHE A 1 100 ? -3.770 -11.331 5.428 1.00 84.56 100 PHE A O 1
ATOM 789 N N . ALA A 1 101 ? -4.511 -10.471 3.473 1.00 84.62 101 ALA A N 1
ATOM 790 C CA . ALA A 1 101 ? -3.837 -11.377 2.552 1.00 84.62 101 ALA A CA 1
ATOM 791 C C . ALA A 1 101 ? -3.066 -10.561 1.518 1.00 84.62 101 ALA A C 1
ATOM 793 O O . ALA A 1 101 ? -3.298 -9.362 1.357 1.00 84.62 101 ALA A O 1
ATOM 794 N N . VAL A 1 102 ? -2.057 -11.201 0.944 1.00 82.56 102 VAL A N 1
ATOM 795 C CA . VAL A 1 102 ? -0.844 -10.503 0.544 1.00 82.56 102 VAL A CA 1
ATOM 796 C C . VAL A 1 102 ? 0.153 -11.453 -0.065 1.00 82.56 102 VAL A C 1
ATOM 798 O O . VAL A 1 102 ? 0.216 -12.626 0.293 1.00 82.56 102 VAL A O 1
ATOM 801 N N . GLN A 1 103 ? 0.904 -10.911 -1.006 1.00 85.31 103 GLN A N 1
ATOM 802 C CA . GLN A 1 103 ? 1.538 -11.689 -2.043 1.00 85.31 103 GLN A CA 1
ATOM 803 C C . GLN A 1 103 ? 2.736 -10.917 -2.579 1.00 85.31 103 GLN A C 1
ATOM 805 O O . GLN A 1 103 ? 2.716 -9.684 -2.638 1.00 85.31 103 GLN A O 1
ATOM 810 N N . GLY A 1 104 ? 3.769 -11.662 -2.962 1.00 85.00 104 GLY A N 1
ATOM 811 C CA . GLY A 1 104 ? 4.863 -11.135 -3.762 1.00 85.00 104 GLY A CA 1
ATOM 812 C C . GLY A 1 104 ? 4.423 -10.830 -5.192 1.00 85.00 104 GLY A C 1
ATOM 813 O O . GLY A 1 104 ? 3.275 -11.028 -5.592 1.00 85.00 104 GLY A O 1
ATOM 814 N N . ARG A 1 105 ? 5.362 -10.344 -5.988 1.00 86.94 105 ARG A N 1
ATOM 815 C CA . ARG A 1 105 ? 5.124 -10.068 -7.396 1.00 86.94 105 ARG A CA 1
ATOM 816 C C . ARG A 1 105 ? 5.038 -11.373 -8.186 1.00 86.94 105 ARG A C 1
ATOM 818 O O . ARG A 1 105 ? 5.858 -12.266 -8.020 1.00 86.94 105 ARG A O 1
ATOM 825 N N . GLN A 1 106 ? 4.052 -11.469 -9.073 1.00 88.12 106 GLN A N 1
ATOM 826 C CA . GLN A 1 106 ? 3.823 -12.686 -9.855 1.00 88.12 106 GLN A CA 1
ATOM 827 C C . GLN A 1 106 ? 4.925 -12.953 -10.898 1.00 88.12 106 GLN A C 1
ATOM 829 O O . GLN A 1 106 ? 5.229 -14.106 -11.182 1.00 88.12 106 GLN A O 1
ATOM 834 N N . ASP A 1 107 ? 5.513 -11.905 -11.476 1.00 82.62 107 ASP A N 1
ATOM 835 C CA . ASP A 1 107 ? 6.450 -11.979 -12.603 1.00 82.62 107 ASP A CA 1
ATOM 836 C C . ASP A 1 107 ? 7.923 -11.738 -12.221 1.00 82.62 107 ASP A C 1
ATOM 838 O O . ASP A 1 107 ? 8.772 -11.609 -13.101 1.00 82.62 107 ASP A O 1
ATOM 842 N N . HIS A 1 108 ? 8.243 -11.647 -10.926 1.00 81.81 108 HIS A N 1
ATOM 843 C CA . HIS A 1 108 ? 9.618 -11.499 -10.440 1.00 81.81 108 HIS A CA 1
ATOM 844 C C . HIS A 1 108 ? 9.747 -11.994 -8.996 1.00 81.81 108 HIS A C 1
ATOM 846 O O . HIS A 1 108 ? 8.820 -11.822 -8.210 1.00 81.81 108 HIS A O 1
ATOM 852 N N . SER A 1 109 ? 10.922 -12.505 -8.615 1.00 84.56 109 SER A N 1
ATOM 853 C CA . SER A 1 109 ? 11.260 -12.905 -7.237 1.00 84.56 109 SER A CA 1
ATOM 854 C C . SER A 1 109 ? 11.433 -11.689 -6.320 1.00 84.56 109 SER A C 1
ATOM 856 O O . SER A 1 109 ? 12.541 -11.320 -5.941 1.00 84.56 109 SER A O 1
ATOM 858 N N . GLN A 1 110 ? 10.334 -10.990 -6.060 1.00 82.75 110 GLN A N 1
ATOM 859 C CA . GLN A 1 110 ? 10.255 -9.811 -5.212 1.00 82.75 110 GLN A CA 1
ATOM 860 C C . GLN A 1 110 ? 9.052 -9.955 -4.297 1.00 82.75 110 GLN A C 1
ATOM 862 O O . GLN A 1 110 ? 7.916 -10.134 -4.738 1.00 82.75 110 GLN A O 1
ATOM 867 N N . TRP A 1 111 ? 9.310 -9.834 -3.012 1.00 84.88 111 TRP A N 1
ATOM 868 C CA . TRP A 1 111 ? 8.321 -9.907 -1.958 1.00 84.88 111 TRP A CA 1
ATOM 869 C C . TRP A 1 111 ? 8.806 -9.042 -0.812 1.00 84.88 111 TRP A C 1
ATOM 871 O O . TRP A 1 111 ? 9.862 -8.407 -0.865 1.00 84.88 111 TRP A O 1
ATOM 881 N N . VAL A 1 112 ? 8.011 -8.995 0.235 1.00 79.62 112 VAL A N 1
ATOM 882 C CA . VAL A 1 112 ? 8.344 -8.232 1.417 1.00 79.62 112 VAL A CA 1
ATOM 883 C C . VAL A 1 112 ? 8.563 -9.219 2.544 1.00 79.62 112 VAL A C 1
ATOM 885 O O . VAL A 1 112 ? 7.830 -10.176 2.674 1.00 79.62 112 VAL A O 1
ATOM 888 N N . THR A 1 113 ? 9.494 -8.944 3.439 1.00 74.00 113 THR A N 1
ATOM 889 C CA . THR A 1 113 ? 9.706 -9.792 4.614 1.00 74.00 113 THR A CA 1
ATOM 890 C C . THR A 1 113 ? 9.138 -9.228 5.911 1.00 74.00 113 THR A C 1
ATOM 892 O O . THR A 1 113 ? 8.901 -9.994 6.837 1.00 74.00 113 THR A O 1
ATOM 895 N N . SER A 1 114 ? 8.913 -7.910 6.020 1.00 78.06 114 SER A N 1
ATOM 896 C CA . SER A 1 114 ? 8.341 -7.324 7.236 1.00 78.06 114 SER A CA 1
ATOM 897 C C . SER A 1 114 ? 7.417 -6.132 7.014 1.00 78.06 114 SER A C 1
ATOM 899 O O . SER A 1 114 ? 7.543 -5.418 6.017 1.00 78.06 114 SER A O 1
ATOM 901 N N . LEU A 1 115 ? 6.500 -5.904 7.960 1.00 78.44 115 LEU A N 1
ATOM 902 C CA . LEU A 1 115 ? 5.369 -4.996 7.779 1.00 78.44 115 LEU A CA 1
ATOM 903 C C . LEU A 1 115 ? 4.870 -4.315 9.045 1.00 78.44 115 LEU A C 1
ATOM 905 O O . LEU A 1 115 ? 4.946 -4.870 10.139 1.00 78.44 115 LEU A O 1
ATOM 909 N N . ARG A 1 116 ? 4.235 -3.149 8.887 1.00 85.94 116 ARG A N 1
ATOM 910 C CA . ARG A 1 116 ? 3.405 -2.533 9.937 1.00 85.94 116 ARG A CA 1
ATOM 911 C C . ARG A 1 116 ? 2.063 -2.104 9.362 1.00 85.94 116 ARG A C 1
ATOM 913 O O . ARG A 1 116 ? 2.000 -1.594 8.248 1.00 85.94 116 ARG A O 1
ATOM 920 N N . ILE A 1 117 ? 1.005 -2.278 10.150 1.00 88.88 117 ILE A N 1
ATOM 921 C CA . ILE A 1 117 ? -0.354 -1.883 9.762 1.00 88.88 117 ILE A CA 1
ATOM 922 C C . ILE A 1 117 ? -0.780 -0.689 10.582 1.00 88.88 117 ILE A C 1
ATOM 924 O O . ILE A 1 117 ? -0.683 -0.694 11.812 1.00 88.88 117 ILE A O 1
ATOM 928 N N . SER A 1 118 ? -1.307 0.300 9.884 1.00 90.31 118 SER A N 1
ATOM 929 C CA . SER A 1 118 ? -2.029 1.426 10.447 1.00 90.31 118 SER A CA 1
ATOM 930 C C . SER A 1 118 ? -3.438 1.467 9.871 1.00 90.31 118 SER A C 1
ATOM 932 O O . SER A 1 118 ? -3.701 1.043 8.746 1.00 90.31 118 SER A O 1
ATOM 934 N N . TYR A 1 119 ? -4.371 1.974 10.666 1.00 88.81 119 TYR A N 1
ATOM 935 C CA . TYR A 1 119 ? -5.754 2.157 10.249 1.00 88.81 119 TYR A CA 1
ATOM 936 C C . TYR A 1 119 ? -6.270 3.521 10.696 1.00 88.81 119 TYR A C 1
ATOM 938 O O . TYR A 1 119 ? -5.811 4.090 11.691 1.00 88.81 119 TYR A O 1
ATOM 946 N N . SER A 1 120 ? -7.241 4.042 9.953 1.00 87.25 120 SER A N 1
ATOM 947 C CA . SER A 1 120 ? -7.897 5.313 10.242 1.00 87.25 120 SER A CA 1
ATOM 948 C C . SER A 1 120 ? -9.380 5.256 9.891 1.00 87.25 120 SER A C 1
ATOM 950 O O . SER A 1 120 ? -9.770 4.522 8.991 1.00 87.25 120 SER A O 1
ATOM 952 N N . LYS A 1 121 ? -10.205 6.046 10.589 1.00 86.44 121 LYS A N 1
ATOM 953 C CA . LYS A 1 121 ? -11.637 6.252 10.281 1.00 86.44 121 LYS A CA 1
ATOM 954 C C . LYS A 1 121 ? -11.922 7.556 9.525 1.00 86.44 121 LYS A C 1
ATOM 956 O O . LYS A 1 121 ? -13.034 7.748 9.042 1.00 86.44 121 LYS A O 1
ATOM 961 N N . ASN A 1 122 ? -10.955 8.473 9.504 1.00 81.94 122 ASN A N 1
ATOM 962 C CA . ASN A 1 122 ? -11.061 9.779 8.84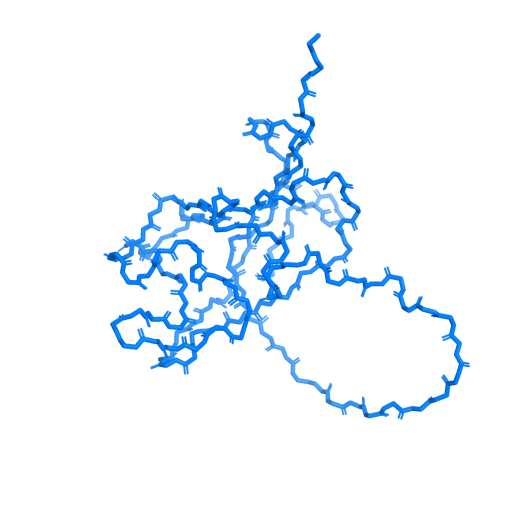5 1.00 81.94 122 ASN A CA 1
ATOM 963 C C . ASN A 1 122 ? -9.983 9.977 7.772 1.00 81.94 122 ASN A C 1
ATOM 965 O O . ASN A 1 122 ? -10.002 10.960 7.041 1.00 81.94 122 ASN A O 1
ATOM 969 N N . GLY A 1 123 ? -9.024 9.054 7.691 1.00 82.19 123 GLY A N 1
ATOM 970 C CA . GLY A 1 123 ? -7.931 9.105 6.743 1.00 82.19 123 GLY A CA 1
ATOM 971 C C . GLY A 1 123 ? -6.902 10.197 6.973 1.00 82.19 123 GLY A C 1
ATOM 972 O O . GLY A 1 123 ? -6.142 10.477 6.053 1.00 82.19 123 GLY A O 1
ATOM 973 N N . ILE A 1 124 ? -6.912 10.801 8.159 1.00 82.69 124 ILE A N 1
ATOM 974 C CA . ILE A 1 124 ? -5.966 11.831 8.594 1.00 82.69 124 ILE A CA 1
ATOM 975 C C . ILE A 1 124 ? -5.185 11.286 9.789 1.00 82.69 124 ILE A C 1
ATOM 977 O O . ILE A 1 124 ? -3.960 11.254 9.789 1.00 82.69 124 ILE A O 1
ATOM 981 N N . ASN A 1 125 ? -5.905 10.771 10.787 1.00 86.50 125 ASN A N 1
ATOM 982 C CA . ASN A 1 125 ? -5.319 10.256 12.016 1.00 86.50 125 ASN A CA 1
ATOM 983 C C . ASN A 1 125 ? -5.209 8.739 11.933 1.00 86.50 125 ASN A C 1
ATOM 985 O O . ASN A 1 125 ? -6.222 8.035 11.996 1.00 86.50 125 ASN A O 1
ATOM 989 N N . PHE A 1 126 ? -3.986 8.242 11.800 1.00 88.62 126 PHE A N 1
ATOM 990 C CA . PHE A 1 126 ? -3.694 6.816 11.733 1.00 88.62 126 PHE A CA 1
ATOM 991 C C . PHE A 1 126 ? -3.213 6.290 13.080 1.00 88.62 126 PHE A C 1
ATOM 993 O O . PHE A 1 126 ? -2.474 6.953 13.805 1.00 88.62 126 PHE A O 1
ATOM 1000 N N . ARG A 1 127 ? -3.631 5.070 13.416 1.00 88.00 127 ARG A N 1
ATOM 1001 C CA . ARG A 1 127 ? -3.160 4.344 14.598 1.00 88.00 127 ARG A CA 1
ATOM 1002 C C . ARG A 1 127 ? -2.558 3.025 14.165 1.00 88.00 127 ARG A C 1
ATOM 1004 O O . ARG A 1 127 ? -3.145 2.328 13.340 1.00 88.00 127 ARG A O 1
ATOM 1011 N N . TYR A 1 128 ? -1.409 2.675 14.735 1.00 88.44 128 TYR A N 1
ATOM 1012 C CA . TYR A 1 128 ? -0.822 1.363 14.505 1.00 88.44 128 TYR A CA 1
ATOM 1013 C C . TYR A 1 128 ? -1.706 0.273 15.102 1.00 88.44 128 TYR A C 1
ATOM 1015 O O . TYR A 1 128 ? -2.210 0.400 16.220 1.00 88.44 128 TYR A O 1
ATOM 1023 N N . TYR A 1 129 ? -1.852 -0.819 14.362 1.00 85.12 129 TYR A N 1
ATOM 1024 C CA . TYR A 1 129 ? -2.345 -2.060 14.919 1.00 85.12 129 TYR A CA 1
ATOM 1025 C C . TYR A 1 129 ? -1.330 -2.581 15.938 1.00 85.12 129 TYR A C 1
ATOM 1027 O O . TYR A 1 129 ? -0.144 -2.759 15.640 1.00 85.12 129 TYR A O 1
ATOM 1035 N N . THR A 1 130 ? -1.804 -2.797 17.159 1.00 84.06 130 THR A N 1
ATOM 1036 C CA . THR A 1 130 ? -1.004 -3.332 18.250 1.00 84.06 130 THR A CA 1
ATOM 1037 C C . THR A 1 130 ? -1.562 -4.679 18.677 1.00 84.06 130 THR A C 1
ATOM 1039 O O . THR A 1 130 ? -2.769 -4.859 18.822 1.00 84.06 130 THR A O 1
ATOM 1042 N N . GLU A 1 131 ? -0.670 -5.635 18.891 1.00 79.06 131 GLU A N 1
ATOM 1043 C CA . GLU A 1 131 ? -0.986 -6.919 19.506 1.00 79.06 131 GLU A CA 1
ATOM 1044 C C . GLU A 1 131 ? -0.256 -6.960 20.847 1.00 79.06 131 GLU A C 1
ATOM 1046 O O . GLU A 1 131 ? 0.907 -6.567 20.938 1.00 79.06 131 GLU A O 1
ATOM 1051 N N . ARG A 1 132 ? -0.954 -7.344 21.924 1.00 77.56 132 ARG A N 1
ATOM 1052 C CA . ARG A 1 132 ? -0.394 -7.325 23.292 1.00 77.56 132 ARG A CA 1
ATOM 1053 C C . ARG A 1 132 ? 0.259 -5.974 23.661 1.00 77.56 132 ARG A C 1
ATOM 1055 O O . ARG A 1 132 ? 1.300 -5.931 24.307 1.00 77.56 132 ARG A O 1
ATOM 1062 N N . ARG A 1 133 ? -0.361 -4.860 23.237 1.00 70.50 133 ARG A N 1
ATOM 1063 C CA . ARG A 1 133 ? 0.080 -3.461 23.455 1.00 70.50 133 ARG A CA 1
ATOM 1064 C C . ARG A 1 133 ? 1.392 -3.045 22.765 1.00 70.50 133 ARG A C 1
ATOM 1066 O O . ARG A 1 133 ? 1.859 -1.936 23.008 1.00 70.50 133 ARG A O 1
ATOM 1073 N N . ARG A 1 134 ? 1.960 -3.855 21.865 1.00 66.25 134 ARG A N 1
ATOM 1074 C CA . ARG A 1 134 ? 3.116 -3.472 21.031 1.00 66.25 134 ARG A CA 1
ATOM 1075 C C . ARG A 1 134 ? 2.723 -3.406 19.553 1.00 66.25 134 ARG A C 1
ATOM 1077 O O . ARG A 1 134 ? 1.885 -4.204 19.134 1.00 66.25 134 ARG A O 1
ATOM 1084 N N . PRO A 1 135 ? 3.281 -2.481 18.747 1.00 68.56 135 PRO A N 1
ATOM 1085 C CA . PRO A 1 135 ? 3.085 -2.508 17.300 1.00 68.56 135 PRO A CA 1
ATOM 1086 C C . PRO A 1 135 ? 3.498 -3.872 16.751 1.00 68.56 135 PRO A C 1
ATOM 1088 O O . PRO A 1 135 ? 4.642 -4.286 16.937 1.00 68.56 135 PRO A O 1
ATOM 1091 N N . LYS A 1 136 ? 2.563 -4.580 16.111 1.00 68.81 136 LYS A N 1
ATOM 1092 C CA . LYS A 1 136 ? 2.860 -5.892 15.537 1.00 68.81 136 LYS A CA 1
ATOM 1093 C C . LYS A 1 136 ? 3.662 -5.686 14.257 1.00 68.81 136 LYS A C 1
ATOM 1095 O O . LYS A 1 136 ? 3.153 -5.091 13.307 1.00 68.81 136 LYS A O 1
ATOM 1100 N N . VAL A 1 137 ? 4.901 -6.164 14.268 1.00 59.34 137 VAL A N 1
ATOM 1101 C CA . VAL A 1 137 ? 5.717 -6.350 13.069 1.00 59.34 137 VAL A CA 1
ATOM 1102 C C . VAL A 1 137 ? 5.600 -7.823 12.711 1.00 59.34 137 VAL A C 1
ATOM 1104 O O . VAL A 1 137 ? 5.895 -8.676 13.546 1.00 59.34 137 VAL A O 1
ATOM 1107 N N . ARG A 1 138 ? 5.071 -8.106 11.527 1.00 56.78 138 ARG A N 1
ATOM 1108 C CA . ARG A 1 138 ? 5.079 -9.444 10.933 1.00 56.78 138 ARG A CA 1
ATOM 1109 C C . ARG A 1 138 ? 6.111 -9.448 9.832 1.00 56.78 138 ARG A C 1
ATOM 1111 O O . ARG A 1 138 ? 6.232 -8.364 9.222 1.00 56.78 138 ARG A O 1
#

Sequence (138 aa):
MVPRSQCKLEIRSIEIGQNLITYTCSLPVPSRLALGVEDRRIPDGGFSASSFWDRNHGPKRARLNIPKQGRLTGAWSARANNRAQWLLIDITKPARVVGFAVQGRQDHSQWVTSLRISYSKNGINFRYYTERRRPKVR

Secondary structure (DSSP, 8-state):
-------EEEEE---------------S--S----SSSSS-S-GGGEEES--SSTTS-GGGGSTT---BTTB-SS---SS-STT--EEEE-SS------------TTSS---S--EEEEESSSSS-EE-EETTEE---

Organism: NCBI:txid174260